Protein AF-M4VBE5-F1 (afdb_monomer)

Sequence (143 aa):
MENISPSLLLLWDVKRSLAKGHSVAQGVRQFLLRDDVGSKDSDFIVCVEQWWVSQNNPSFLFNKTSLSLHRQYLLELLEAGLRGQSISAALNNLESELILSCEGEMQERLMRLPLLSLLPLLFLIFPSLMIVLISPLLEAFTI

Solvent-accessible surface area (backbone atoms only — not comparable to full-atom values): 8314 Å² total; per-residue (Å²): 131,76,96,68,57,70,69,56,53,44,50,49,37,26,51,54,24,45,76,72,73,43,51,50,65,58,8,54,50,51,49,74,68,44,83,80,57,80,58,90,76,42,71,63,57,55,48,52,52,48,43,56,48,26,78,77,33,87,88,47,83,68,78,62,83,86,50,56,70,71,59,42,51,50,53,52,47,51,52,42,30,66,74,69,45,91,40,68,68,60,54,52,50,53,50,51,51,53,51,51,51,50,52,51,53,51,50,56,52,57,66,48,46,60,61,62,55,46,53,64,49,47,66,56,49,52,57,52,51,49,50,66,62,46,52,62,54,53,58,69,73,74,112

Foldseek 3Di:
DDPDPLLVQLLVLQLVCVVVVHASLVSLVVSLPDPPPPDPPDPLSVLSVLLNVCVVPVPRDRDLVVDDPLSSVSSVLSVCRNVVDDSNVVSVVSVVVVVVVVVVVVVVVVVCVVVVVVVVVCVVVVVVVVCVVVVVVVVVVVD

Organism: NCBI:txid1184267

pLDDT: mean 83.09, std 10.42, range [40.72, 92.56]

Mean predicted aligned error: 10.56 Å

Radius of gyration: 26.97 Å; Cα contacts (8 Å, |Δi|>4): 71; chains: 1; bounding box: 62×30×76 Å

Structure (mmCIF, N/CA/C/O backbone):
data_AF-M4VBE5-F1
#
_entry.id   AF-M4VBE5-F1
#
loop_
_atom_site.group_PDB
_atom_site.id
_atom_site.type_symbol
_atom_site.label_atom_id
_atom_site.label_alt_id
_atom_site.label_comp_id
_atom_site.label_asym_id
_atom_site.label_entity_id
_atom_site.label_seq_id
_atom_site.pdbx_PDB_ins_code
_atom_site.Cartn_x
_atom_site.Cartn_y
_atom_site.Cartn_z
_atom_site.occupancy
_atom_site.B_iso_or_equiv
_atom_site.auth_seq_id
_atom_site.auth_comp_id
_atom_site.auth_asym_id
_atom_site.auth_atom_id
_atom_site.pdbx_PDB_model_num
ATOM 1 N N . MET A 1 1 ? 16.707 -1.138 4.875 1.00 40.72 1 MET A N 1
ATOM 2 C CA . MET A 1 1 ? 15.776 -2.021 4.141 1.00 40.72 1 MET A CA 1
ATOM 3 C C . MET A 1 1 ? 15.128 -1.174 3.062 1.00 40.72 1 MET A C 1
ATOM 5 O O . MET A 1 1 ? 14.940 0.010 3.295 1.00 40.72 1 MET A O 1
ATOM 9 N N . GLU A 1 2 ? 14.964 -1.743 1.874 1.00 43.03 2 GLU A N 1
ATOM 10 C CA . GLU A 1 2 ? 14.710 -1.073 0.588 1.00 43.03 2 GLU A CA 1
ATOM 11 C C . GLU A 1 2 ? 13.483 -0.140 0.597 1.00 43.03 2 GLU A C 1
ATOM 13 O O . GLU A 1 2 ? 12.611 -0.290 1.448 1.00 43.03 2 GLU A O 1
ATOM 18 N N . ASN A 1 3 ? 13.440 0.821 -0.340 1.00 62.62 3 ASN A N 1
ATOM 19 C CA . ASN A 1 3 ? 12.400 1.848 -0.558 1.00 62.62 3 ASN A CA 1
ATOM 20 C C . ASN A 1 3 ? 10.985 1.261 -0.785 1.00 62.62 3 ASN A C 1
ATOM 22 O O . ASN A 1 3 ? 10.406 1.384 -1.864 1.00 62.62 3 ASN A O 1
ATOM 26 N N . ILE A 1 4 ? 10.412 0.595 0.212 1.00 69.69 4 ILE A N 1
ATOM 27 C CA . ILE A 1 4 ? 9.053 0.062 0.158 1.00 69.69 4 ILE A CA 1
ATOM 28 C C . ILE A 1 4 ? 8.082 1.231 0.313 1.00 69.69 4 ILE A C 1
ATOM 30 O O . ILE A 1 4 ? 8.225 2.067 1.205 1.00 69.69 4 ILE A O 1
ATOM 34 N N . SER A 1 5 ? 7.079 1.282 -0.564 1.00 79.69 5 SER A N 1
ATOM 35 C CA . SER A 1 5 ? 6.071 2.341 -0.555 1.00 79.69 5 SER A CA 1
ATOM 36 C C . SER A 1 5 ? 5.367 2.433 0.812 1.00 79.69 5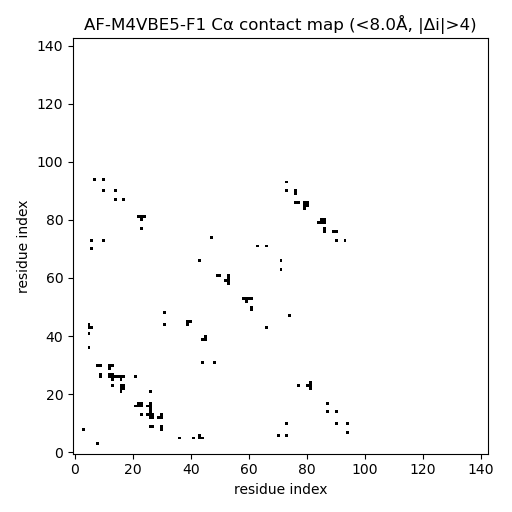 SER A C 1
ATOM 38 O O . SER A 1 5 ? 4.933 1.406 1.346 1.00 79.69 5 SER A O 1
ATOM 40 N N . PRO A 1 6 ? 5.177 3.639 1.379 1.00 84.19 6 PRO A N 1
ATOM 41 C CA . PRO A 1 6 ? 4.614 3.806 2.720 1.00 84.19 6 PRO A CA 1
ATOM 42 C C . PRO A 1 6 ? 3.168 3.291 2.837 1.00 84.19 6 PRO A C 1
ATOM 44 O O . PRO A 1 6 ? 2.751 2.861 3.910 1.00 84.19 6 PRO A O 1
ATOM 47 N N . SER A 1 7 ? 2.412 3.245 1.734 1.00 85.88 7 SER A N 1
ATOM 48 C CA . SER A 1 7 ? 1.083 2.614 1.697 1.00 85.88 7 SER A CA 1
ATOM 49 C C . SER A 1 7 ? 1.125 1.099 1.887 1.00 85.88 7 SER A C 1
ATOM 51 O O . SER A 1 7 ? 0.225 0.542 2.511 1.00 85.88 7 SER A O 1
ATOM 53 N N . LEU A 1 8 ? 2.166 0.430 1.381 1.00 84.31 8 LEU A N 1
ATOM 54 C CA . LEU A 1 8 ? 2.342 -1.011 1.573 1.00 84.31 8 LEU A CA 1
ATOM 55 C C . LEU A 1 8 ? 2.761 -1.319 3.009 1.00 84.31 8 LEU A C 1
ATOM 57 O O . LEU A 1 8 ? 2.252 -2.266 3.598 1.00 84.31 8 LEU A O 1
ATOM 61 N N . LEU A 1 9 ? 3.622 -0.482 3.596 1.00 87.88 9 LEU A N 1
ATOM 62 C CA . LEU A 1 9 ? 4.004 -0.607 5.003 1.00 87.88 9 LEU A CA 1
ATOM 63 C C . LEU A 1 9 ? 2.784 -0.511 5.927 1.00 87.88 9 LEU A C 1
ATOM 65 O O . LEU A 1 9 ? 2.592 -1.387 6.769 1.00 87.88 9 LEU A O 1
ATOM 69 N N . LEU A 1 10 ? 1.921 0.490 5.719 1.00 89.62 10 LEU A N 1
ATOM 70 C CA . LEU A 1 10 ? 0.672 0.623 6.472 1.00 89.62 10 LEU A CA 1
ATOM 71 C C . LEU A 1 10 ? -0.227 -0.610 6.305 1.00 89.62 10 LEU A C 1
ATOM 73 O O . LEU A 1 10 ? -0.744 -1.141 7.289 1.00 89.62 10 LEU A O 1
ATOM 77 N N . LEU A 1 11 ? -0.404 -1.079 5.066 1.00 90.38 11 LEU A N 1
ATOM 78 C CA . LEU A 1 11 ? -1.211 -2.262 4.777 1.00 90.38 11 LEU A CA 1
ATOM 79 C C . LEU A 1 11 ? -0.662 -3.504 5.499 1.00 90.38 11 LEU A C 1
ATOM 81 O O . LEU A 1 11 ? -1.431 -4.237 6.123 1.00 90.38 11 LEU A O 1
ATOM 85 N N . TRP A 1 12 ? 0.653 -3.718 5.487 1.00 89.44 12 TRP A N 1
ATOM 86 C CA . TRP A 1 12 ? 1.290 -4.834 6.185 1.00 89.44 12 TRP A CA 1
ATOM 87 C C . TRP A 1 12 ? 1.158 -4.753 7.700 1.00 89.44 12 TRP A C 1
ATOM 89 O O . TRP A 1 12 ? 0.825 -5.763 8.325 1.00 89.44 12 TRP A O 1
ATOM 99 N N . ASP A 1 13 ? 1.372 -3.583 8.299 1.00 91.00 13 ASP A N 1
ATOM 100 C CA . ASP A 1 13 ? 1.269 -3.416 9.751 1.00 91.00 13 ASP A CA 1
ATOM 101 C C . ASP A 1 13 ? -0.172 -3.659 10.230 1.00 91.00 13 ASP A C 1
ATOM 103 O O . ASP A 1 13 ? -0.400 -4.375 11.212 1.00 91.00 13 ASP A O 1
ATOM 107 N N . VAL A 1 14 ? -1.167 -3.181 9.477 1.00 92.31 14 VAL A N 1
ATOM 108 C CA . VAL A 1 14 ? -2.581 -3.457 9.764 1.00 92.31 14 VAL A CA 1
ATOM 109 C C . VAL A 1 14 ? -2.914 -4.936 9.584 1.00 92.31 14 VAL A C 1
ATOM 111 O O . VAL A 1 14 ? -3.515 -5.533 10.480 1.00 92.31 14 VAL A O 1
ATOM 114 N N . LYS A 1 15 ? -2.497 -5.567 8.481 1.00 92.44 15 LYS A N 1
ATOM 115 C CA . LYS A 1 15 ? -2.714 -7.009 8.270 1.00 92.44 15 LYS A CA 1
ATOM 116 C C . LYS A 1 15 ? -2.078 -7.844 9.375 1.00 92.44 15 LYS A C 1
ATOM 118 O O . LYS A 1 15 ? -2.700 -8.778 9.876 1.00 92.44 15 LYS A O 1
ATOM 123 N N . ARG A 1 16 ? -0.859 -7.497 9.788 1.00 91.38 16 ARG A N 1
ATOM 124 C CA . ARG A 1 16 ? -0.144 -8.176 10.870 1.00 91.38 16 ARG A CA 1
ATOM 125 C C . ARG A 1 16 ? -0.851 -8.004 12.211 1.00 91.38 16 ARG A C 1
ATOM 127 O O . ARG A 1 16 ? -0.888 -8.954 12.990 1.00 91.38 16 ARG A O 1
ATOM 134 N N . SER A 1 17 ? -1.408 -6.824 12.476 1.00 92.00 17 SER A N 1
ATOM 135 C CA . SER A 1 17 ? -2.246 -6.564 13.652 1.00 92.00 17 SER A CA 1
ATOM 136 C C . SER A 1 17 ? -3.487 -7.464 13.640 1.00 92.00 17 SER A C 1
ATOM 138 O O . SER A 1 17 ? -3.714 -8.219 14.586 1.00 92.00 17 SER A O 1
ATOM 140 N N . LEU A 1 18 ? -4.221 -7.485 12.524 1.00 90.69 18 LEU A N 1
ATOM 141 C CA . LEU A 1 18 ? -5.419 -8.312 12.356 1.00 90.69 18 LEU A CA 1
ATOM 142 C C . LEU A 1 18 ? -5.125 -9.813 12.488 1.00 90.69 18 LEU A C 1
ATOM 144 O O . LEU A 1 18 ? -5.867 -10.525 13.159 1.00 90.69 18 LEU A O 1
ATOM 148 N N . ALA A 1 19 ? -4.016 -10.295 11.921 1.00 89.62 19 ALA A N 1
ATOM 149 C CA . ALA A 1 19 ? -3.602 -11.696 12.023 1.00 89.62 19 ALA A CA 1
ATOM 150 C C . ALA A 1 19 ? -3.306 -12.134 13.469 1.00 89.62 19 ALA A C 1
ATOM 152 O O . ALA A 1 19 ? -3.444 -13.307 13.803 1.00 89.62 19 ALA A O 1
ATOM 153 N N . LYS A 1 20 ? -2.919 -11.192 14.337 1.00 92.31 20 LYS A N 1
ATOM 154 C CA . LYS A 1 20 ? -2.715 -11.422 15.775 1.00 92.31 20 LYS A CA 1
ATOM 155 C C . LYS A 1 20 ? -4.004 -11.288 16.599 1.00 92.31 20 LYS A C 1
ATOM 157 O O . LYS A 1 20 ? -3.949 -11.409 17.819 1.00 92.31 20 LYS A O 1
ATOM 162 N N . GLY A 1 21 ? -5.144 -11.013 15.963 1.00 89.44 21 GLY A N 1
ATOM 163 C CA . GLY A 1 21 ? -6.416 -10.745 16.640 1.00 89.44 21 GLY A CA 1
ATOM 164 C C . GLY A 1 21 ? -6.516 -9.340 17.244 1.00 89.44 21 GLY A C 1
ATOM 165 O O . GLY A 1 21 ? -7.404 -9.080 18.052 1.00 89.44 21 GLY A O 1
ATOM 166 N N . HIS A 1 22 ? -5.613 -8.428 16.881 1.00 92.00 22 HIS A N 1
ATOM 167 C CA . HIS A 1 22 ? -5.668 -7.034 17.309 1.00 92.00 22 HIS A CA 1
ATOM 168 C C . HIS A 1 22 ? -6.557 -6.194 16.385 1.00 92.00 22 HIS A C 1
ATOM 170 O O . HIS A 1 22 ? -6.875 -6.582 15.261 1.00 92.00 22 HIS A O 1
ATOM 176 N N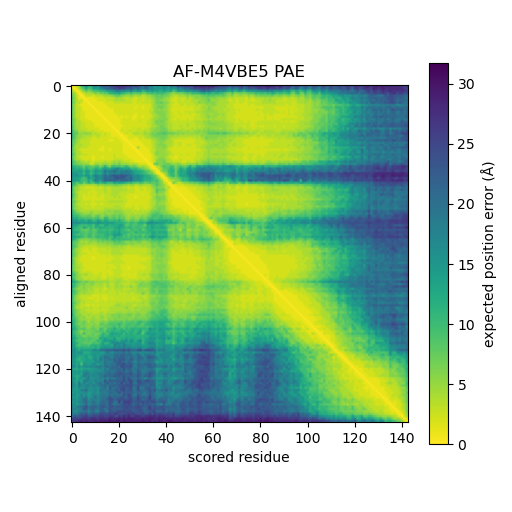 . SER A 1 23 ? -6.946 -5.005 16.850 1.00 92.12 23 SER A N 1
ATOM 177 C CA . SER A 1 23 ? -7.776 -4.086 16.070 1.00 92.12 23 SER A CA 1
ATOM 178 C C . SER A 1 23 ? -6.989 -3.383 14.957 1.00 92.12 23 SER A C 1
ATOM 180 O O . SER A 1 23 ? -5.757 -3.269 14.991 1.00 92.12 23 SER A O 1
ATOM 182 N N . VAL A 1 24 ? -7.723 -2.846 13.979 1.00 91.88 24 VAL A N 1
ATOM 183 C CA . VAL A 1 24 ? -7.170 -1.986 12.918 1.00 91.88 24 VAL A CA 1
ATOM 184 C C . VAL A 1 24 ? -6.487 -0.755 13.518 1.00 91.88 24 VAL A C 1
ATOM 186 O O . VAL A 1 24 ? -5.377 -0.412 13.121 1.00 91.88 24 VAL A O 1
ATOM 189 N N . ALA A 1 25 ? -7.103 -0.156 14.541 1.00 92.00 25 ALA A N 1
ATOM 190 C CA . ALA A 1 25 ? -6.560 0.974 15.292 1.00 92.00 25 ALA A CA 1
ATOM 191 C C . ALA A 1 25 ? -5.148 0.703 15.830 1.00 92.00 25 ALA A C 1
ATOM 193 O O . ALA A 1 25 ? -4.265 1.554 15.734 1.00 92.00 25 ALA A O 1
ATOM 194 N N . GLN A 1 26 ? -4.918 -0.497 16.370 1.00 92.56 26 GLN A N 1
ATOM 195 C CA . GLN A 1 26 ? -3.603 -0.884 16.872 1.00 92.56 26 GLN A CA 1
ATOM 196 C C . GLN A 1 26 ? -2.570 -0.995 15.743 1.00 92.56 26 GLN A C 1
ATOM 198 O O . GLN A 1 26 ? -1.432 -0.572 15.933 1.00 92.56 26 GLN A O 1
ATOM 203 N N . GLY A 1 27 ? -2.966 -1.500 14.572 1.00 91.31 27 GLY A N 1
ATOM 204 C CA . GLY A 1 27 ? -2.096 -1.582 13.397 1.00 91.31 27 GLY A CA 1
ATOM 205 C C . GLY A 1 27 ? -1.698 -0.205 12.863 1.00 91.31 27 GLY A C 1
ATOM 206 O O . GLY A 1 27 ? -0.516 0.056 12.662 1.00 91.31 27 GLY A O 1
ATOM 207 N N . VAL A 1 28 ? -2.663 0.711 12.731 1.00 91.75 28 VAL A N 1
ATOM 208 C CA . VAL A 1 28 ? -2.396 2.103 12.321 1.00 91.75 28 VAL A CA 1
ATOM 209 C C . VAL A 1 28 ? -1.479 2.799 13.328 1.00 91.75 28 VAL A C 1
ATOM 211 O O . VAL A 1 28 ? -0.526 3.473 12.945 1.00 91.75 28 VAL A O 1
ATOM 214 N N . ARG A 1 29 ? -1.712 2.604 14.630 1.00 91.31 29 ARG A N 1
ATOM 215 C CA . ARG A 1 29 ? -0.858 3.187 15.670 1.00 91.31 29 ARG A CA 1
ATOM 216 C C . ARG A 1 29 ? 0.568 2.637 15.622 1.00 91.31 29 ARG A C 1
ATOM 218 O O . ARG A 1 29 ? 1.503 3.401 15.822 1.00 91.31 29 ARG A O 1
ATOM 225 N N . GLN A 1 30 ? 0.742 1.341 15.359 1.00 91.12 30 GLN A N 1
ATOM 226 C CA . GLN A 1 30 ? 2.071 0.743 15.181 1.00 91.12 30 GLN A CA 1
ATOM 227 C C . GLN A 1 30 ? 2.804 1.341 13.982 1.00 91.12 30 GLN A C 1
ATOM 229 O O . GLN A 1 30 ? 3.988 1.640 14.103 1.00 91.12 30 GLN A O 1
ATOM 234 N N . PHE A 1 31 ? 2.097 1.573 12.875 1.00 90.12 31 PHE A N 1
ATOM 235 C CA . PHE A 1 31 ? 2.655 2.241 11.703 1.00 90.12 31 PHE A CA 1
ATOM 236 C C . PHE A 1 31 ? 3.123 3.672 12.023 1.00 90.12 31 PHE A C 1
ATOM 238 O O . PHE A 1 31 ? 4.249 4.032 11.698 1.00 90.12 31 PHE A O 1
ATOM 245 N N . LEU A 1 32 ? 2.300 4.467 12.718 1.00 88.38 32 LEU A N 1
ATOM 246 C CA . LEU A 1 32 ? 2.631 5.857 13.074 1.00 88.38 32 LEU A CA 1
ATOM 247 C C . LEU A 1 32 ? 3.759 5.984 14.114 1.00 88.38 32 LEU A C 1
ATOM 249 O O . LEU A 1 32 ? 4.466 6.984 14.134 1.00 88.38 32 LEU A O 1
ATOM 253 N N . LEU A 1 33 ? 3.928 4.990 14.991 1.00 87.19 33 LEU A N 1
ATOM 254 C CA . LEU A 1 33 ? 4.984 4.969 16.015 1.00 87.19 33 LEU A CA 1
ATOM 255 C C . LEU A 1 33 ? 6.330 4.449 15.496 1.00 87.19 33 LEU A C 1
ATOM 257 O O . LEU A 1 33 ? 7.288 4.355 16.261 1.00 87.19 33 LEU A O 1
ATOM 261 N N . ARG A 1 34 ? 6.403 4.034 14.233 1.00 83.44 34 ARG A N 1
ATOM 262 C CA . ARG A 1 34 ? 7.595 3.407 13.679 1.00 83.44 34 ARG A CA 1
ATOM 263 C C . ARG A 1 34 ? 8.624 4.470 13.288 1.00 83.44 34 ARG A C 1
ATOM 265 O O . ARG A 1 34 ? 8.477 5.133 12.268 1.00 83.44 34 ARG A O 1
ATOM 272 N N . ASP A 1 35 ? 9.702 4.560 14.063 1.00 64.88 35 ASP A N 1
ATOM 273 C CA . ASP A 1 35 ? 10.808 5.504 13.826 1.00 64.88 35 ASP A CA 1
ATOM 274 C C . ASP A 1 35 ? 11.584 5.229 12.518 1.00 64.88 35 ASP A C 1
ATOM 276 O O . ASP A 1 35 ? 12.185 6.132 11.943 1.00 64.88 35 ASP A O 1
ATOM 280 N N . ASP A 1 36 ? 11.528 3.987 12.022 1.00 64.75 36 ASP A N 1
ATOM 281 C CA . ASP A 1 36 ? 12.213 3.508 10.809 1.00 64.75 36 ASP A CA 1
ATOM 282 C C . ASP A 1 36 ? 11.521 3.887 9.490 1.00 64.75 36 ASP A C 1
ATOM 284 O O . ASP A 1 36 ? 12.010 3.524 8.415 1.00 64.75 36 ASP A O 1
ATOM 288 N N . VAL A 1 37 ? 10.378 4.583 9.527 1.00 60.91 37 VAL A N 1
ATOM 289 C CA . VAL A 1 37 ? 9.772 5.114 8.299 1.00 60.91 37 VAL A CA 1
ATOM 290 C C . VAL A 1 37 ? 10.601 6.321 7.864 1.00 60.91 37 VAL A C 1
ATOM 292 O O . VAL A 1 37 ? 10.303 7.472 8.180 1.00 60.91 37 VAL A O 1
ATOM 295 N N . GLY A 1 38 ? 11.716 6.007 7.198 1.00 51.69 38 GLY A N 1
ATOM 296 C CA . GLY A 1 38 ? 12.667 6.950 6.636 1.00 51.69 38 GLY A CA 1
ATOM 297 C C . GLY A 1 38 ? 11.918 8.034 5.879 1.00 51.69 38 GLY A C 1
ATOM 298 O O . GLY A 1 38 ? 11.226 7.751 4.903 1.00 51.69 38 GLY A O 1
ATOM 299 N N . SER A 1 39 ? 12.060 9.254 6.389 1.00 51.56 39 SER A N 1
ATOM 300 C CA . SER A 1 39 ? 11.335 10.462 6.008 1.00 51.56 39 SER A CA 1
ATOM 301 C C . SER A 1 39 ? 9.910 10.563 6.570 1.00 51.56 39 SER A C 1
ATOM 303 O O . SER A 1 39 ? 8.921 10.252 5.907 1.00 51.56 39 SER A O 1
ATOM 305 N N . LYS A 1 40 ? 9.810 11.242 7.725 1.00 53.44 40 LYS A N 1
ATOM 306 C CA . LYS A 1 40 ? 8.643 12.063 8.125 1.00 53.44 40 LYS A CA 1
ATOM 307 C C . LYS A 1 40 ? 8.136 13.017 7.015 1.00 53.44 40 LYS A C 1
ATOM 309 O O . LYS A 1 40 ? 7.075 13.600 7.172 1.00 53.44 40 LYS A O 1
ATOM 314 N N . ASP A 1 41 ? 8.868 13.136 5.905 1.00 54.88 41 ASP A N 1
ATOM 315 C CA . ASP A 1 41 ? 8.557 13.917 4.704 1.00 54.88 41 ASP A CA 1
ATOM 316 C C . ASP A 1 41 ? 7.708 13.192 3.646 1.00 54.88 41 ASP A C 1
ATOM 318 O O . ASP A 1 41 ? 7.430 13.772 2.599 1.00 54.88 41 ASP A O 1
ATOM 322 N N . SER A 1 42 ? 7.282 11.936 3.841 1.00 73.44 42 SER A N 1
ATOM 323 C CA . SER A 1 42 ? 6.352 11.360 2.862 1.00 73.44 42 SER A CA 1
ATOM 324 C C . SER A 1 42 ? 4.955 11.970 3.051 1.00 73.44 42 SER A C 1
ATOM 326 O O . SER A 1 42 ? 4.318 11.761 4.087 1.00 73.44 42 SER A O 1
ATOM 328 N N . ASP A 1 43 ? 4.458 12.682 2.031 1.00 81.19 43 ASP A N 1
ATOM 329 C CA . ASP A 1 43 ? 3.125 13.317 2.006 1.00 81.19 43 ASP A CA 1
ATOM 330 C C . ASP A 1 43 ? 2.012 12.380 2.499 1.00 81.19 43 ASP A C 1
ATOM 332 O O . ASP A 1 43 ? 1.026 12.796 3.108 1.00 81.19 43 ASP A O 1
ATOM 336 N N . PHE A 1 44 ? 2.177 11.078 2.254 1.00 85.06 44 PHE A N 1
ATOM 337 C CA . PHE A 1 44 ? 1.226 10.062 2.668 1.00 85.06 44 PHE A CA 1
ATOM 338 C C . PHE A 1 44 ? 1.168 9.855 4.187 1.00 85.06 44 PHE A C 1
ATOM 340 O O . PHE A 1 44 ? 0.070 9.695 4.707 1.00 85.06 44 PHE A O 1
ATOM 347 N N . ILE A 1 45 ? 2.293 9.876 4.909 1.00 86.38 45 ILE A N 1
ATOM 348 C CA . ILE A 1 45 ? 2.291 9.705 6.376 1.00 86.38 45 ILE A CA 1
ATOM 349 C C . ILE A 1 45 ? 1.548 10.864 7.030 1.00 86.38 45 ILE A C 1
ATOM 351 O O . ILE A 1 45 ? 0.665 10.629 7.850 1.00 86.38 45 ILE A O 1
ATOM 355 N N . VAL A 1 46 ? 1.829 12.096 6.594 1.00 85.81 46 VAL A N 1
ATOM 356 C CA . VAL A 1 46 ? 1.121 13.296 7.063 1.00 85.81 46 VAL A CA 1
ATOM 357 C C . VAL A 1 46 ? -0.380 13.169 6.797 1.00 85.81 46 VAL A C 1
ATOM 359 O O . VAL A 1 46 ? -1.198 13.466 7.667 1.00 85.81 46 VAL A O 1
ATOM 362 N N . CYS A 1 47 ? -0.765 12.655 5.625 1.00 88.06 47 CYS A N 1
ATOM 363 C CA . CYS A 1 47 ? -2.169 12.382 5.319 1.00 88.06 47 CYS A CA 1
ATOM 364 C C . CYS A 1 47 ? -2.778 11.318 6.247 1.00 88.06 47 CYS A C 1
ATOM 366 O O . CYS A 1 47 ? -3.910 11.486 6.693 1.00 88.06 47 CYS A O 1
ATOM 368 N N . VAL A 1 48 ? -2.056 10.236 6.557 1.00 89.19 48 VAL A N 1
ATOM 369 C CA . VAL A 1 48 ? -2.525 9.185 7.478 1.00 89.19 48 VAL A CA 1
ATOM 370 C C . VAL A 1 48 ? -2.664 9.731 8.901 1.00 89.19 48 VAL A C 1
ATOM 372 O O . VAL A 1 48 ? -3.643 9.408 9.568 1.00 89.19 48 VAL A O 1
ATOM 375 N N . GLU A 1 49 ? -1.750 10.588 9.359 1.00 88.88 49 GLU A N 1
ATOM 376 C CA . GLU A 1 49 ? -1.853 11.269 10.656 1.00 88.88 49 GLU A CA 1
ATOM 377 C C . GLU A 1 49 ? -3.084 12.179 10.718 1.00 88.88 49 GLU A C 1
ATOM 379 O O . GLU A 1 49 ? -3.888 12.078 11.646 1.00 88.88 49 GLU A O 1
ATOM 384 N N . GLN A 1 50 ? -3.280 13.028 9.707 1.00 88.44 50 GLN A N 1
ATOM 385 C CA . GLN A 1 50 ? -4.449 13.907 9.608 1.00 88.44 50 GLN A CA 1
ATOM 386 C C . GLN A 1 50 ? -5.757 13.111 9.549 1.00 88.44 50 GLN A C 1
ATOM 388 O O . GLN A 1 50 ? -6.726 13.439 10.239 1.00 88.44 50 GLN A O 1
ATOM 393 N N . TRP A 1 51 ? -5.780 12.032 8.767 1.00 90.75 51 TRP A N 1
ATOM 394 C CA . TRP A 1 51 ? -6.906 11.108 8.715 1.00 90.75 51 TRP A CA 1
ATOM 395 C C . TRP A 1 51 ? -7.154 10.460 10.082 1.00 90.75 51 TRP A C 1
ATOM 397 O O . TRP A 1 51 ? -8.291 10.446 10.549 1.00 90.75 51 TRP A O 1
ATOM 407 N N . TRP A 1 52 ? -6.116 9.993 10.776 1.00 90.31 52 TRP A N 1
ATOM 408 C CA . TRP A 1 52 ? -6.243 9.384 12.100 1.00 90.31 52 TRP A CA 1
ATOM 409 C C . TRP A 1 52 ? -6.814 10.358 13.140 1.00 90.31 52 TRP A C 1
ATOM 411 O O . TRP A 1 52 ? -7.668 9.988 13.951 1.00 90.31 52 TRP A O 1
ATOM 421 N N . VAL A 1 53 ? -6.403 11.627 13.089 1.00 88.94 53 VAL A N 1
ATOM 422 C CA . VAL A 1 53 ? -6.982 12.687 13.927 1.00 88.94 53 VAL A CA 1
ATOM 423 C C . VAL A 1 53 ? -8.454 12.922 13.577 1.00 88.94 53 VAL A C 1
ATOM 425 O O . VAL A 1 53 ? -9.263 13.052 14.495 1.00 88.94 53 VAL A O 1
ATOM 428 N N . SER A 1 54 ? -8.827 12.904 12.291 1.00 88.56 54 SER A N 1
ATOM 429 C CA . SER A 1 54 ? -10.228 13.063 11.856 1.00 88.56 54 SER A CA 1
ATOM 430 C C . SER A 1 54 ? -11.159 11.972 12.392 1.00 88.56 54 SER A C 1
ATOM 432 O O . SER A 1 54 ? -12.310 12.249 12.714 1.00 88.56 54 SER A O 1
ATOM 434 N N . GLN A 1 55 ? -10.653 10.746 12.575 1.00 86.00 55 GLN A N 1
ATOM 435 C CA . GLN A 1 55 ? -11.443 9.653 13.156 1.00 86.00 55 GLN A CA 1
ATOM 436 C C . GLN A 1 55 ? -11.766 9.891 14.638 1.00 86.00 55 GLN A C 1
ATOM 438 O O . GLN A 1 55 ? -12.780 9.409 15.135 1.00 86.00 55 GLN A O 1
ATOM 443 N N . ASN A 1 56 ? -10.917 10.644 15.343 1.00 82.00 56 ASN A N 1
ATOM 444 C CA . ASN A 1 56 ? -11.098 10.963 16.759 1.00 82.00 56 ASN A CA 1
ATOM 445 C C . ASN A 1 56 ? -11.787 12.321 16.985 1.00 82.00 56 ASN A C 1
ATOM 447 O O . ASN A 1 56 ? -12.363 12.537 18.048 1.00 82.00 56 ASN A O 1
ATOM 451 N N . ASN A 1 57 ? -11.741 13.227 16.002 1.00 84.25 57 ASN A N 1
ATOM 452 C CA . ASN A 1 57 ? -12.303 14.574 16.077 1.00 84.25 57 ASN A CA 1
ATOM 453 C C . ASN A 1 57 ? -13.218 14.856 14.870 1.00 84.25 57 ASN A C 1
ATOM 455 O O . ASN A 1 57 ? -12.712 15.213 13.803 1.00 84.25 57 ASN A O 1
ATOM 459 N N . PRO A 1 58 ? -14.555 14.803 15.030 1.00 73.69 58 PRO A N 1
ATOM 460 C CA . PRO A 1 58 ? -15.500 14.978 13.921 1.00 73.69 58 PRO A CA 1
ATOM 461 C C . PRO A 1 58 ? -15.475 16.384 13.297 1.00 73.69 58 PRO A C 1
ATOM 463 O O . PRO A 1 58 ? -15.958 16.575 12.186 1.00 73.69 58 PRO A O 1
ATOM 466 N N . SER A 1 59 ? -14.900 17.371 13.990 1.00 73.12 59 SER A N 1
ATOM 467 C CA . SER A 1 59 ? -14.742 18.742 13.491 1.00 73.12 59 SER A CA 1
ATOM 468 C C . SER A 1 59 ? -13.614 18.895 12.464 1.00 73.12 59 SER A C 1
ATOM 470 O O . SER A 1 59 ? -13.516 19.941 11.824 1.00 73.12 59 SER A O 1
ATOM 472 N N . PHE A 1 60 ? -12.736 17.896 12.321 1.00 77.31 60 PHE A N 1
ATOM 473 C CA . PHE A 1 60 ? -11.606 17.952 11.401 1.00 77.31 60 PHE A CA 1
ATOM 474 C C . PHE A 1 60 ? -11.964 17.264 10.079 1.00 77.31 60 PHE A C 1
ATOM 476 O O . PHE A 1 60 ? -12.104 16.044 10.014 1.00 77.31 60 PHE A O 1
ATOM 483 N N . LEU A 1 61 ? -12.106 18.050 9.009 1.00 70.88 61 LEU A N 1
ATOM 484 C CA . LEU A 1 61 ? -12.394 17.530 7.674 1.00 70.88 61 LEU A CA 1
ATOM 485 C C . LEU A 1 61 ? -11.097 17.113 6.980 1.00 70.88 61 LEU A C 1
ATOM 487 O O . LEU A 1 61 ? -10.273 17.950 6.614 1.00 70.88 61 LEU A O 1
ATOM 491 N N . PHE A 1 62 ? -10.932 15.810 6.773 1.00 79.69 62 PHE A N 1
ATOM 492 C CA . PHE A 1 62 ? -9.832 15.267 5.985 1.00 79.69 62 PHE A CA 1
ATOM 493 C C . PHE A 1 62 ? -10.164 15.324 4.488 1.00 79.69 62 PHE A C 1
ATOM 495 O O . PHE A 1 62 ? -11.140 14.721 4.037 1.00 79.69 62 PHE A O 1
ATOM 502 N N . ASN A 1 63 ? -9.346 16.028 3.701 1.00 75.88 63 ASN A N 1
ATOM 503 C CA . ASN A 1 63 ? -9.526 16.093 2.254 1.00 75.88 63 ASN A CA 1
ATOM 504 C C . ASN A 1 63 ? -8.793 14.933 1.556 1.00 75.88 63 ASN A C 1
ATOM 506 O O . ASN A 1 63 ? -7.573 14.951 1.419 1.00 75.88 63 ASN A O 1
ATOM 510 N N . LYS A 1 64 ? -9.554 13.945 1.069 1.00 75.81 64 LYS A N 1
ATOM 511 C CA . LYS A 1 64 ? -9.036 12.758 0.362 1.00 75.81 64 LYS A CA 1
ATOM 512 C C . LYS A 1 64 ? -8.508 13.056 -1.055 1.00 75.81 64 LYS A C 1
ATOM 514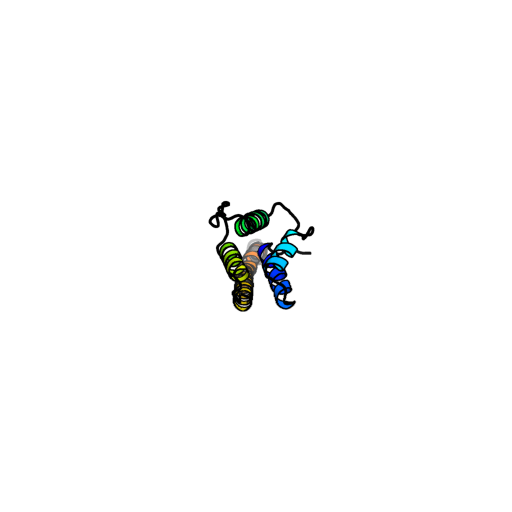 O O . LYS A 1 64 ? -7.771 12.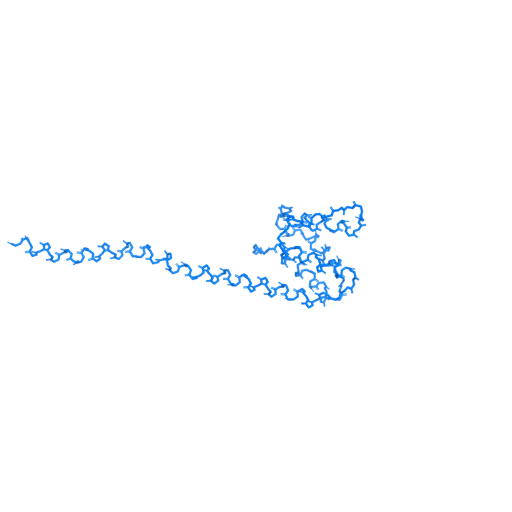239 -1.599 1.00 75.81 64 LYS A O 1
ATOM 519 N N . THR A 1 65 ? -8.854 14.198 -1.658 1.00 74.31 65 THR A N 1
ATOM 520 C CA . THR A 1 65 ? -8.655 14.450 -3.105 1.00 74.31 65 THR A CA 1
ATOM 521 C C . THR A 1 65 ? -7.201 14.570 -3.566 1.00 74.31 65 THR A C 1
ATOM 523 O O . THR A 1 65 ? -6.934 14.368 -4.747 1.00 74.31 65 THR A O 1
ATOM 526 N N . SER A 1 66 ? -6.249 14.848 -2.673 1.00 76.94 66 SER A N 1
ATOM 527 C CA . SER A 1 66 ? -4.820 14.933 -3.017 1.00 76.94 66 SER A CA 1
ATOM 528 C C . SER A 1 66 ? -4.133 13.566 -3.141 1.00 76.94 66 SER A C 1
ATOM 530 O O . SER A 1 66 ? -2.995 13.482 -3.601 1.00 76.94 66 SER A O 1
ATOM 532 N N . LEU A 1 67 ? -4.799 12.486 -2.725 1.00 81.88 67 LEU A N 1
ATOM 533 C CA . LEU A 1 67 ? -4.232 11.141 -2.705 1.00 81.88 67 LEU A CA 1
ATOM 534 C C . LEU A 1 67 ? -4.487 10.387 -4.012 1.00 81.88 67 LEU A C 1
ATOM 536 O O . LEU A 1 67 ? -5.515 10.569 -4.657 1.00 81.88 67 LEU A O 1
ATOM 540 N N . SER A 1 68 ? -3.585 9.466 -4.362 1.00 83.94 68 SER A N 1
ATOM 541 C CA . SER A 1 68 ? -3.843 8.506 -5.440 1.00 83.94 68 SER A CA 1
ATOM 542 C C . SER A 1 68 ? -5.021 7.588 -5.095 1.00 83.94 68 SER A C 1
ATOM 544 O O . SER A 1 68 ? -5.281 7.316 -3.921 1.00 83.94 68 SER A O 1
ATOM 546 N N . LEU A 1 69 ? -5.705 7.062 -6.115 1.00 84.56 69 LEU A N 1
ATOM 547 C CA . LEU A 1 69 ? -6.898 6.221 -5.944 1.00 84.56 69 LEU A CA 1
ATOM 548 C C . LEU A 1 69 ? -6.663 5.037 -4.990 1.00 84.56 69 LEU A C 1
ATOM 550 O O . LEU A 1 69 ? -7.446 4.824 -4.071 1.00 84.56 69 LEU A O 1
ATOM 554 N N . HIS A 1 70 ? -5.538 4.325 -5.124 1.00 83.75 70 HIS A N 1
ATOM 555 C CA . HIS A 1 70 ? -5.202 3.211 -4.227 1.00 83.75 70 HIS A CA 1
ATOM 556 C C . HIS A 1 70 ? -5.023 3.646 -2.766 1.00 83.75 70 HIS A C 1
ATOM 558 O O . HIS A 1 70 ? -5.404 2.920 -1.850 1.00 83.75 70 HIS A O 1
ATOM 564 N N . ARG A 1 71 ? -4.459 4.838 -2.528 1.00 87.25 71 ARG A N 1
ATOM 565 C CA . ARG A 1 71 ? -4.284 5.391 -1.176 1.00 87.25 71 ARG A CA 1
ATOM 566 C C . ARG A 1 71 ? -5.622 5.811 -0.572 1.00 87.25 71 ARG A C 1
ATOM 568 O O . ARG A 1 71 ? -5.840 5.572 0.611 1.00 87.25 71 ARG A O 1
ATOM 575 N N . GLN A 1 72 ? -6.516 6.395 -1.371 1.00 88.88 72 GLN A N 1
ATOM 576 C CA . GLN A 1 72 ? -7.875 6.732 -0.935 1.00 88.88 72 GLN A CA 1
ATOM 577 C C . GLN A 1 72 ? -8.649 5.471 -0.540 1.00 88.88 72 GLN A C 1
ATOM 579 O O . GLN A 1 72 ? -9.177 5.399 0.569 1.00 88.88 72 GLN A O 1
ATOM 584 N N . TYR A 1 73 ? -8.627 4.455 -1.404 1.00 89.44 73 TYR A N 1
ATOM 585 C CA . TYR A 1 73 ? -9.300 3.184 -1.157 1.00 89.44 73 TYR A CA 1
ATOM 586 C C . TYR A 1 73 ? -8.745 2.458 0.077 1.00 89.44 73 TYR A C 1
ATOM 588 O O . TYR A 1 73 ? -9.512 1.941 0.887 1.00 89.44 73 TYR A O 1
ATOM 596 N N . LEU A 1 74 ? -7.423 2.489 0.293 1.00 90.69 74 LEU A N 1
ATOM 597 C CA . LEU A 1 74 ? -6.819 1.962 1.519 1.00 90.69 74 LEU A CA 1
ATOM 598 C C . LEU A 1 74 ? -7.395 2.644 2.768 1.00 90.69 74 LEU A C 1
ATOM 600 O O . LEU A 1 74 ? -7.808 1.955 3.696 1.00 90.69 74 LEU A O 1
ATOM 604 N N . LEU A 1 75 ? -7.455 3.979 2.800 1.00 91.06 75 LEU A N 1
ATOM 605 C CA . LEU A 1 75 ? -8.006 4.707 3.949 1.00 91.06 75 LEU A CA 1
ATOM 606 C C . LEU A 1 75 ? -9.495 4.409 4.172 1.00 91.06 75 LEU A C 1
ATOM 608 O O . LEU A 1 75 ? -9.927 4.308 5.317 1.00 91.06 75 LEU A O 1
ATOM 612 N N . GLU A 1 76 ? -10.273 4.229 3.105 1.00 90.69 76 GLU A N 1
ATOM 613 C CA . GLU A 1 76 ? -11.686 3.833 3.191 1.00 90.69 76 GLU A CA 1
ATOM 614 C C . GLU A 1 76 ? -11.868 2.426 3.758 1.00 90.69 76 GLU A C 1
ATOM 616 O O . GLU A 1 76 ? -12.720 2.216 4.624 1.00 90.69 76 GLU A O 1
ATOM 621 N N . LEU A 1 77 ? -11.032 1.471 3.342 1.00 92.12 77 LEU A N 1
ATOM 622 C CA . LEU A 1 77 ? -11.019 0.137 3.936 1.00 92.12 77 LEU A CA 1
ATOM 623 C C . LEU A 1 77 ? -10.655 0.196 5.418 1.00 92.12 77 LEU A C 1
ATOM 625 O O . LEU A 1 77 ? -11.306 -0.445 6.240 1.00 92.12 77 LEU A O 1
ATOM 629 N N . LEU A 1 78 ? -9.645 0.980 5.790 1.00 92.31 78 LEU A N 1
ATOM 630 C CA . LEU A 1 78 ? -9.275 1.132 7.196 1.00 92.31 78 LEU A CA 1
ATOM 631 C C . LEU A 1 78 ? -10.406 1.771 8.009 1.00 92.31 78 LEU A C 1
ATOM 633 O O . LEU A 1 78 ? -10.690 1.311 9.112 1.00 92.31 78 LEU A O 1
ATOM 637 N N . GLU A 1 79 ? -11.095 2.765 7.454 1.00 91.56 79 GLU A N 1
ATOM 638 C CA . GLU A 1 79 ? -12.266 3.397 8.067 1.00 91.56 79 GLU A CA 1
ATOM 639 C C . GLU A 1 79 ? -13.410 2.391 8.285 1.00 91.56 79 GLU A C 1
ATOM 641 O O . GLU A 1 79 ? -13.973 2.314 9.380 1.00 91.56 79 GLU A O 1
ATOM 646 N N . ALA A 1 80 ? -13.707 1.551 7.291 1.00 90.12 80 ALA A N 1
ATOM 647 C CA . ALA A 1 80 ? -14.665 0.454 7.425 1.00 90.12 80 ALA A CA 1
ATOM 648 C C . ALA A 1 80 ? -14.254 -0.541 8.529 1.00 90.12 80 ALA A C 1
ATOM 650 O O . ALA A 1 80 ? -15.085 -0.957 9.344 1.00 90.12 80 ALA A O 1
ATOM 651 N N . GLY A 1 81 ? -12.964 -0.873 8.608 1.00 90.44 81 GLY A N 1
ATOM 652 C CA . GLY A 1 81 ? -12.422 -1.756 9.639 1.00 90.44 81 GLY A CA 1
ATOM 653 C C . GLY A 1 81 ? -12.478 -1.165 11.048 1.00 90.44 81 GLY A C 1
ATOM 654 O O . GLY A 1 81 ? -12.762 -1.885 12.005 1.00 90.44 81 GLY A O 1
ATOM 655 N N . LEU A 1 82 ? -12.278 0.148 11.193 1.00 90.44 82 LEU A N 1
ATOM 656 C CA . LEU A 1 82 ? -12.459 0.853 12.468 1.00 90.44 82 LEU A CA 1
ATOM 657 C C . LEU A 1 82 ? -13.920 0.841 12.933 1.00 90.44 82 LEU A C 1
ATOM 659 O O . LEU A 1 82 ? -14.177 0.775 14.133 1.00 90.44 82 LEU A O 1
ATOM 663 N N . ARG A 1 83 ? -14.875 0.822 11.996 1.00 90.50 83 ARG A N 1
ATOM 664 C CA . ARG A 1 83 ? -16.313 0.654 12.274 1.00 90.50 83 ARG A CA 1
ATOM 665 C C . ARG A 1 83 ? -16.715 -0.801 12.567 1.00 90.50 83 ARG A C 1
ATOM 667 O O . ARG A 1 83 ? -17.900 -1.083 12.720 1.00 90.50 83 ARG A O 1
ATOM 674 N N . GLY A 1 84 ? -15.752 -1.722 12.645 1.00 87.44 84 GLY A N 1
ATOM 675 C CA . GLY A 1 84 ? -15.977 -3.127 12.988 1.00 87.44 84 GLY A CA 1
ATOM 676 C C . GLY A 1 84 ? -16.323 -4.032 11.804 1.00 87.44 84 GLY A C 1
ATOM 677 O O . GLY A 1 84 ? -16.712 -5.179 12.018 1.00 87.44 84 GLY A O 1
ATOM 678 N N . GLN A 1 85 ? -16.189 -3.558 10.562 1.00 90.38 85 GLN A N 1
ATOM 679 C CA . GLN A 1 85 ? -16.392 -4.409 9.388 1.00 90.38 85 GLN A CA 1
ATOM 680 C C . GLN A 1 85 ? -15.190 -5.338 9.162 1.00 90.38 85 GLN A C 1
ATOM 682 O O . GLN A 1 85 ? -14.042 -4.992 9.447 1.00 90.38 85 GLN A O 1
ATOM 687 N N . SER A 1 86 ? -15.445 -6.528 8.613 1.00 89.19 86 SER A N 1
ATOM 688 C CA . SER A 1 86 ? -14.375 -7.443 8.208 1.00 89.19 86 SER A CA 1
ATOM 689 C C . SER A 1 86 ? -13.714 -6.940 6.928 1.00 89.19 86 SER A C 1
ATOM 691 O O . SER A 1 86 ? -14.326 -6.945 5.863 1.00 89.19 86 SER A O 1
ATOM 693 N N . ILE A 1 87 ? -12.453 -6.522 7.035 1.00 91.38 87 ILE A N 1
ATOM 694 C CA . ILE A 1 87 ? -11.691 -5.947 5.914 1.00 91.38 87 ILE A CA 1
ATOM 695 C C . ILE A 1 87 ? -10.522 -6.823 5.456 1.00 91.38 87 ILE A C 1
ATOM 697 O O . ILE A 1 87 ? -9.819 -6.468 4.518 1.00 91.38 87 ILE A O 1
ATOM 701 N N . SER A 1 88 ? -10.300 -7.980 6.091 1.00 87.69 88 SER A N 1
ATOM 702 C CA . SER A 1 88 ? -9.131 -8.829 5.815 1.00 87.69 88 SER A CA 1
ATOM 703 C C . SER A 1 88 ? -9.068 -9.296 4.356 1.00 87.69 88 SER A C 1
ATOM 705 O O . SER A 1 88 ? -8.016 -9.189 3.728 1.00 87.69 88 SER A O 1
ATOM 707 N N . ALA A 1 89 ? -10.193 -9.751 3.795 1.00 88.75 89 ALA A N 1
ATOM 708 C CA . ALA A 1 89 ? -10.259 -10.174 2.398 1.00 88.75 89 ALA A CA 1
ATOM 709 C C . ALA A 1 89 ? -10.021 -9.001 1.431 1.00 88.75 89 ALA A C 1
ATOM 711 O O . ALA A 1 89 ? -9.264 -9.133 0.476 1.00 88.75 89 ALA A O 1
ATOM 712 N N . ALA A 1 90 ? -10.603 -7.833 1.718 1.00 89.31 90 ALA A N 1
ATOM 713 C CA . ALA A 1 90 ? -10.428 -6.641 0.895 1.00 89.31 90 ALA A CA 1
ATOM 714 C C . ALA A 1 90 ? -8.979 -6.122 0.916 1.00 89.31 90 ALA A C 1
ATOM 716 O O . ALA A 1 90 ? -8.457 -5.728 -0.123 1.00 89.31 90 ALA A O 1
ATOM 717 N N . LEU A 1 91 ? -8.304 -6.186 2.071 1.00 89.69 91 LEU A N 1
ATOM 718 C CA . LEU A 1 91 ? -6.880 -5.858 2.187 1.00 89.69 91 LEU A CA 1
ATOM 719 C C . LEU A 1 91 ? -5.996 -6.824 1.385 1.00 89.69 91 LEU A C 1
ATOM 721 O O . LEU A 1 91 ? -5.031 -6.383 0.770 1.00 89.69 91 LEU A O 1
ATOM 725 N N . ASN A 1 92 ? -6.319 -8.123 1.373 1.00 88.69 92 ASN A N 1
ATOM 726 C CA . ASN A 1 92 ? -5.595 -9.099 0.551 1.00 88.69 92 ASN A CA 1
ATOM 727 C C . ASN A 1 92 ? -5.761 -8.803 -0.943 1.00 88.69 92 ASN A C 1
ATOM 729 O O . ASN A 1 92 ? -4.774 -8.804 -1.669 1.00 88.69 92 ASN A O 1
ATOM 733 N N . ASN A 1 93 ? -6.985 -8.502 -1.382 1.00 89.38 93 ASN A N 1
ATOM 734 C CA . ASN A 1 93 ? -7.250 -8.166 -2.780 1.00 89.38 93 ASN A CA 1
ATOM 735 C C . ASN A 1 93 ? -6.490 -6.905 -3.204 1.00 89.38 93 ASN A C 1
ATOM 737 O O . ASN A 1 93 ? -5.840 -6.914 -4.244 1.00 89.38 93 ASN A O 1
ATOM 741 N N . LEU A 1 94 ? -6.506 -5.858 -2.372 1.00 87.38 94 LEU A N 1
ATOM 742 C CA . LEU A 1 94 ? -5.773 -4.623 -2.647 1.00 87.38 94 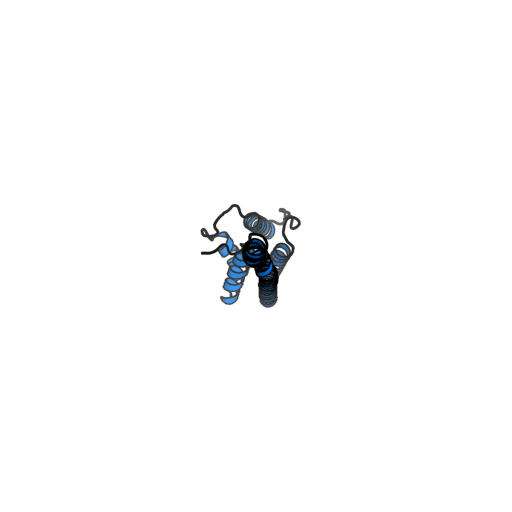LEU A CA 1
ATOM 743 C C . LEU A 1 94 ? -4.261 -4.860 -2.758 1.00 87.38 94 LEU A C 1
ATOM 745 O O . LEU A 1 94 ? -3.604 -4.283 -3.619 1.00 87.38 94 LEU A O 1
ATOM 749 N N . GLU A 1 95 ? -3.694 -5.709 -1.901 1.00 87.44 95 GLU A N 1
ATOM 750 C CA . GLU A 1 95 ? -2.281 -6.079 -2.000 1.00 87.44 95 GLU A CA 1
ATOM 751 C C . GLU A 1 95 ? -1.981 -6.832 -3.298 1.00 87.44 95 GLU A C 1
ATOM 753 O O . GLU A 1 95 ? -1.022 -6.490 -3.986 1.00 87.44 95 GLU A O 1
ATOM 758 N N . SER A 1 96 ? -2.808 -7.817 -3.659 1.00 86.69 96 SER A N 1
ATOM 759 C CA . SER A 1 96 ? -2.652 -8.551 -4.916 1.00 86.69 96 SER A CA 1
ATOM 760 C C . SER A 1 96 ? -2.750 -7.630 -6.131 1.00 86.69 96 SER A C 1
ATOM 762 O O . SER A 1 96 ? -1.922 -7.736 -7.027 1.00 86.69 96 SER A O 1
ATOM 764 N N . GLU A 1 97 ? -3.695 -6.690 -6.149 1.00 85.31 97 GLU A N 1
ATOM 765 C CA . GLU A 1 97 ? -3.814 -5.694 -7.222 1.00 85.31 97 GLU A CA 1
ATOM 766 C C . GLU A 1 97 ? -2.576 -4.798 -7.322 1.00 85.31 97 GLU A C 1
ATOM 768 O O . GLU A 1 97 ? -2.079 -4.559 -8.422 1.00 85.31 97 GLU A O 1
ATOM 773 N N . LEU A 1 98 ? -2.041 -4.332 -6.189 1.00 79.94 98 LEU A N 1
ATOM 774 C CA . LEU A 1 98 ? -0.829 -3.511 -6.173 1.00 79.94 98 LEU A CA 1
ATOM 775 C C . LEU A 1 98 ? 0.397 -4.284 -6.671 1.00 79.94 98 LEU A C 1
ATOM 777 O O . LEU A 1 98 ? 1.200 -3.731 -7.424 1.00 79.94 98 LEU A O 1
ATOM 781 N N . ILE A 1 99 ? 0.535 -5.553 -6.281 1.00 82.25 99 ILE A N 1
ATOM 782 C CA . ILE A 1 99 ? 1.621 -6.423 -6.751 1.00 82.25 99 ILE A CA 1
ATOM 783 C C . ILE A 1 99 ? 1.485 -6.670 -8.256 1.00 82.25 99 ILE A C 1
ATOM 785 O O . ILE A 1 99 ? 2.448 -6.458 -8.986 1.00 82.25 99 ILE A O 1
ATOM 789 N N . LEU A 1 100 ? 0.290 -7.030 -8.732 1.00 82.94 100 LEU A N 1
ATOM 790 C CA . LEU A 1 100 ? 0.027 -7.267 -10.155 1.00 82.94 100 LEU A CA 1
ATOM 791 C C . LEU A 1 100 ? 0.269 -6.012 -11.004 1.00 82.94 100 LEU A C 1
ATOM 793 O O . LEU A 1 100 ? 0.844 -6.104 -12.087 1.00 82.94 100 LEU A O 1
ATOM 797 N N . SER A 1 101 ? -0.127 -4.835 -10.512 1.00 76.81 101 SER A N 1
ATOM 798 C CA . SER A 1 101 ? 0.155 -3.562 -11.184 1.00 76.81 101 SER A CA 1
ATOM 799 C C . SER A 1 101 ? 1.661 -3.308 -11.281 1.00 76.81 101 SER A C 1
ATOM 801 O O . SER A 1 101 ? 2.154 -2.919 -12.337 1.00 76.81 101 SER A O 1
ATOM 803 N N . CYS A 1 102 ? 2.402 -3.570 -10.202 1.00 76.06 102 CYS A N 1
ATOM 804 C CA . CYS A 1 102 ? 3.856 -3.421 -10.176 1.00 76.06 102 CYS A CA 1
ATOM 805 C C . CYS A 1 102 ? 4.547 -4.395 -11.148 1.00 76.06 102 CYS A C 1
ATOM 807 O O . CYS A 1 102 ? 5.415 -3.991 -11.921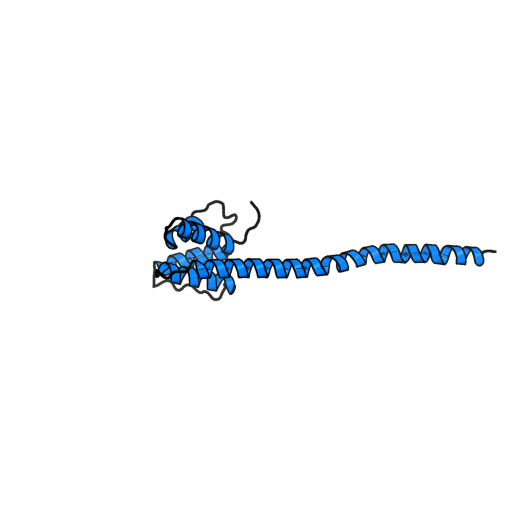 1.00 76.06 102 CYS A O 1
ATOM 809 N N . GLU A 1 103 ? 4.127 -5.663 -11.166 1.00 78.25 103 GLU A N 1
ATOM 810 C CA . GLU A 1 103 ? 4.635 -6.669 -12.105 1.00 78.25 103 GLU A CA 1
ATOM 811 C C . GLU A 1 103 ? 4.347 -6.283 -13.561 1.00 78.25 103 GLU A C 1
ATOM 813 O O . GLU A 1 103 ? 5.228 -6.402 -14.414 1.00 78.25 103 GLU A O 1
ATOM 818 N N . GLY A 1 104 ? 3.154 -5.755 -13.846 1.00 76.31 104 GLY A N 1
ATOM 819 C CA . GLY A 1 104 ? 2.796 -5.241 -15.168 1.00 76.31 104 GLY A CA 1
ATOM 820 C C . GLY A 1 104 ? 3.709 -4.099 -15.623 1.00 76.31 104 GLY A C 1
ATOM 821 O O . GLY A 1 104 ? 4.247 -4.141 -16.734 1.00 76.31 104 GLY A O 1
ATOM 822 N N . GLU A 1 105 ? 3.952 -3.117 -14.752 1.00 72.31 105 GLU A N 1
ATOM 823 C CA . GLU A 1 105 ? 4.873 -2.007 -15.030 1.00 72.31 105 GLU A CA 1
ATOM 824 C C . GLU A 1 105 ? 6.313 -2.493 -15.247 1.00 72.31 105 GLU A C 1
ATOM 826 O O . GLU A 1 105 ? 7.000 -2.039 -16.171 1.00 72.31 105 GLU A O 1
ATOM 831 N N . MET A 1 106 ? 6.780 -3.440 -14.427 1.00 71.88 106 MET A N 1
ATOM 832 C CA . MET A 1 106 ? 8.096 -4.059 -14.595 1.00 71.88 106 MET A CA 1
ATOM 833 C C . MET A 1 106 ? 8.202 -4.775 -15.939 1.00 71.88 106 MET A C 1
ATOM 835 O O . MET A 1 106 ? 9.192 -4.587 -16.648 1.00 71.88 106 MET A O 1
ATOM 839 N N . GLN A 1 107 ? 7.186 -5.546 -16.323 1.00 77.44 107 GLN A N 1
ATOM 840 C CA . GLN A 1 107 ? 7.161 -6.269 -17.590 1.00 77.44 107 GLN A CA 1
ATOM 841 C C . GLN A 1 107 ? 7.213 -5.303 -18.784 1.00 77.44 107 GLN A C 1
ATOM 843 O O . GLN A 1 107 ? 7.971 -5.527 -19.729 1.00 77.44 107 GLN A O 1
ATOM 848 N N . GLU A 1 108 ? 6.473 -4.192 -18.737 1.00 78.00 108 GLU A N 1
ATOM 849 C CA . GLU A 1 108 ? 6.504 -3.157 -19.778 1.00 78.00 108 GLU A CA 1
ATOM 850 C C . GLU A 1 108 ? 7.893 -2.507 -19.899 1.00 78.00 108 GLU A C 1
ATOM 852 O O . GLU A 1 108 ? 8.415 -2.309 -21.002 1.00 78.00 108 GLU A O 1
ATOM 857 N N . ARG A 1 109 ? 8.534 -2.211 -18.763 1.00 75.00 109 ARG A N 1
ATOM 858 C CA . ARG A 1 109 ? 9.902 -1.668 -18.717 1.00 75.00 109 ARG A CA 1
ATOM 859 C C . ARG A 1 109 ? 10.922 -2.674 -19.254 1.00 75.00 109 ARG A C 1
ATOM 861 O O . ARG A 1 109 ? 11.785 -2.293 -20.048 1.00 75.00 109 ARG A O 1
ATOM 868 N N . LEU A 1 110 ? 10.800 -3.945 -18.871 1.00 74.69 110 LEU A N 1
ATOM 869 C CA . LEU A 1 110 ? 11.640 -5.046 -19.348 1.00 74.69 110 LEU A CA 1
ATOM 870 C C . LEU A 1 110 ? 11.489 -5.263 -20.854 1.00 74.69 110 LEU A C 1
ATOM 872 O O . LEU A 1 110 ? 12.489 -5.477 -21.529 1.00 74.69 110 LEU A O 1
ATOM 876 N N . MET A 1 111 ? 10.285 -5.126 -21.410 1.00 78.12 111 MET A N 1
ATOM 877 C CA . MET A 1 111 ? 10.073 -5.219 -22.859 1.00 78.12 111 MET A CA 1
ATOM 878 C C . MET A 1 111 ? 10.777 -4.098 -23.645 1.00 78.12 111 MET A C 1
ATOM 880 O O . MET A 1 111 ? 11.157 -4.300 -24.798 1.00 78.12 111 MET A O 1
ATOM 884 N N . ARG A 1 112 ? 11.002 -2.924 -23.039 1.00 74.19 112 ARG A N 1
ATOM 885 C CA . ARG A 1 112 ? 11.685 -1.784 -23.686 1.00 74.19 112 ARG A CA 1
ATOM 886 C C . ARG A 1 112 ? 13.215 -1.861 -23.626 1.00 74.19 112 ARG A C 1
ATOM 888 O O . ARG A 1 112 ? 13.889 -1.261 -24.463 1.00 74.19 112 ARG A O 1
ATOM 895 N N . LEU A 1 113 ? 13.764 -2.601 -22.666 1.00 76.56 113 LEU A N 1
ATOM 896 C CA . LEU A 1 113 ? 15.207 -2.750 -22.439 1.00 76.56 113 LEU A CA 1
ATOM 897 C C . LEU A 1 113 ? 15.976 -3.353 -23.633 1.00 76.56 113 LEU A C 1
ATOM 899 O O . LEU A 1 113 ? 16.987 -2.765 -24.022 1.00 76.56 113 LEU A O 1
ATOM 903 N N . PRO A 1 114 ? 15.519 -4.453 -24.267 1.00 77.62 114 PRO A N 1
ATOM 904 C CA . PRO A 1 114 ? 16.186 -5.031 -25.431 1.00 77.62 114 PRO A CA 1
ATOM 905 C C . PRO A 1 114 ? 16.340 -4.029 -26.573 1.00 77.62 114 PRO A C 1
ATOM 907 O O . PRO A 1 114 ? 17.416 -3.916 -27.154 1.00 77.62 114 PRO A O 1
ATOM 910 N N . LEU A 1 115 ? 15.296 -3.245 -26.848 1.00 77.56 115 LEU A N 1
ATOM 911 C CA . LEU A 1 115 ? 15.286 -2.265 -27.931 1.00 77.56 115 LEU A CA 1
ATOM 912 C C . LEU A 1 115 ? 16.246 -1.100 -27.640 1.00 77.56 115 LEU A C 1
ATOM 914 O O . LEU A 1 115 ? 16.998 -0.688 -28.522 1.00 77.56 115 LEU A O 1
ATOM 918 N N . LEU A 1 116 ? 16.303 -0.646 -26.381 1.00 79.62 116 LEU A N 1
ATOM 919 C CA . LEU A 1 116 ? 17.302 0.326 -25.929 1.00 79.62 116 LEU A CA 1
ATOM 920 C C . LEU A 1 116 ? 18.737 -0.210 -26.040 1.00 79.62 116 LEU A C 1
ATOM 922 O O . LEU A 1 116 ? 19.637 0.553 -26.377 1.00 79.62 116 LEU A O 1
ATOM 926 N N . SER A 1 117 ? 18.957 -1.501 -25.776 1.00 79.00 117 SER A N 1
ATOM 927 C CA . SER A 1 117 ? 20.284 -2.131 -25.873 1.00 79.00 117 SER A CA 1
ATOM 928 C C . SER A 1 117 ? 20.730 -2.410 -27.315 1.00 79.00 117 SER A C 1
ATOM 930 O O . SER A 1 117 ? 21.925 -2.413 -27.609 1.00 79.00 117 SER A O 1
ATOM 932 N N . LEU A 1 118 ? 19.779 -2.590 -28.234 1.00 84.00 118 LEU A N 1
ATOM 933 C 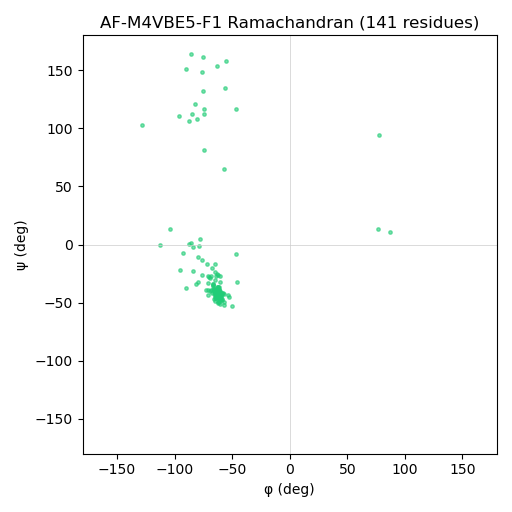CA . LEU A 1 118 ? 20.036 -2.855 -29.651 1.00 84.00 118 LEU A CA 1
ATOM 934 C C . LEU A 1 118 ? 20.574 -1.626 -30.386 1.00 84.00 118 LEU A C 1
ATOM 936 O O . LEU A 1 118 ? 21.397 -1.763 -31.283 1.00 84.00 118 LEU A O 1
ATOM 940 N N . LEU A 1 119 ? 20.145 -0.427 -29.992 1.00 86.12 119 LEU A N 1
ATOM 941 C CA . LEU A 1 119 ? 20.545 0.829 -30.627 1.00 86.12 119 LEU A CA 1
ATOM 942 C C . LEU A 1 119 ? 22.062 1.125 -30.536 1.00 86.12 119 LEU A C 1
ATOM 944 O O . LEU A 1 119 ? 22.670 1.364 -31.582 1.00 86.12 119 LEU A O 1
ATOM 948 N N . PRO A 1 120 ? 22.721 1.057 -29.360 1.00 84.88 120 PRO A N 1
ATOM 949 C CA . PRO A 1 120 ? 24.173 1.217 -29.276 1.00 84.88 120 PRO A CA 1
ATOM 950 C C . PRO A 1 120 ? 24.926 0.065 -29.953 1.00 84.88 120 PRO A C 1
ATOM 952 O O . PRO A 1 120 ? 25.968 0.296 -30.564 1.00 84.88 120 PRO A O 1
ATOM 955 N N . LEU A 1 121 ? 24.391 -1.160 -29.905 1.00 86.12 121 LEU A N 1
ATOM 956 C CA . LEU A 1 121 ? 24.985 -2.311 -30.588 1.00 86.12 121 LEU A CA 1
ATOM 957 C C . LEU A 1 121 ? 24.985 -2.113 -32.114 1.00 86.12 121 LEU A C 1
ATOM 959 O O . LEU A 1 121 ? 26.001 -2.336 -32.770 1.00 86.12 121 LEU A O 1
ATOM 963 N N . LEU A 1 122 ? 23.871 -1.639 -32.677 1.00 86.25 122 LEU A N 1
ATOM 964 C CA . LEU A 1 122 ? 23.729 -1.354 -34.105 1.00 86.25 122 LEU A CA 1
ATOM 965 C C . LEU A 1 122 ? 24.707 -0.264 -34.558 1.00 86.25 122 LEU A C 1
ATOM 967 O O . LEU A 1 122 ? 25.331 -0.403 -35.609 1.00 86.25 122 LEU A O 1
ATOM 971 N N . PHE A 1 123 ? 24.885 0.782 -33.743 1.00 88.69 123 PHE A N 1
ATOM 972 C CA . PHE A 1 123 ? 25.854 1.846 -34.011 1.00 88.69 123 PHE A CA 1
ATOM 973 C C . PHE A 1 123 ? 27.296 1.328 -34.080 1.00 88.69 123 PHE A C 1
ATOM 975 O O . PHE A 1 123 ? 28.117 1.917 -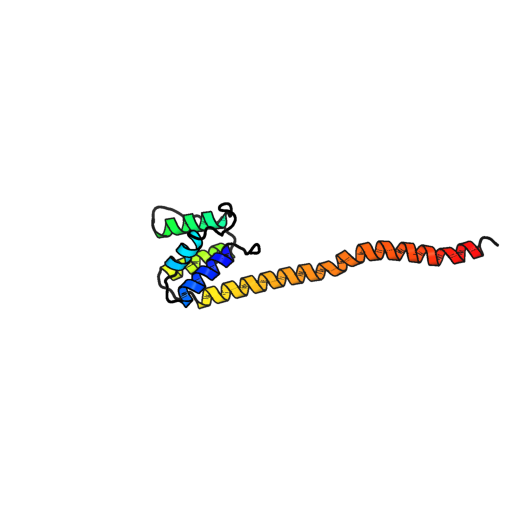34.772 1.00 88.69 123 PHE A O 1
ATOM 982 N N . LEU A 1 124 ? 27.609 0.223 -33.400 1.00 89.19 124 LEU A N 1
ATOM 983 C CA . LEU A 1 124 ? 28.942 -0.379 -33.401 1.00 89.19 124 LEU A CA 1
ATOM 984 C C . LEU A 1 124 ? 29.108 -1.417 -34.527 1.00 89.19 124 LEU A C 1
ATOM 986 O O . LEU A 1 124 ? 30.152 -1.473 -35.177 1.00 89.19 124 LEU A O 1
ATOM 990 N N . ILE A 1 125 ? 28.060 -2.195 -34.812 1.00 90.62 125 ILE A N 1
ATOM 991 C CA . ILE A 1 125 ? 28.048 -3.220 -35.870 1.00 90.62 125 ILE A CA 1
ATOM 992 C C . ILE A 1 125 ? 28.050 -2.591 -37.269 1.00 90.62 125 ILE A C 1
ATOM 994 O O .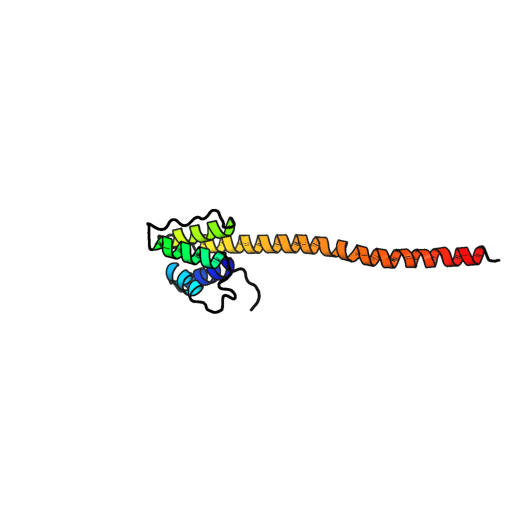 ILE A 1 125 ? 28.783 -3.045 -38.147 1.00 90.62 125 ILE A O 1
ATOM 998 N N . PHE A 1 126 ? 27.252 -1.545 -37.490 1.00 92.06 126 PHE A N 1
ATOM 999 C CA . PHE A 1 126 ? 27.115 -0.898 -38.796 1.00 92.06 126 PHE A CA 1
ATOM 1000 C C . PHE A 1 126 ? 28.445 -0.378 -39.384 1.00 92.06 126 PHE A C 1
ATOM 1002 O O . PHE A 1 126 ? 28.771 -0.748 -40.514 1.00 92.06 126 PHE A O 1
ATOM 1009 N N . PRO A 1 127 ? 29.262 0.416 -38.662 1.00 90.50 127 PRO A N 1
ATOM 1010 C CA . PRO A 1 127 ? 30.546 0.877 -39.184 1.00 90.50 127 PRO A CA 1
ATOM 1011 C C . PRO A 1 127 ? 31.540 -0.271 -39.373 1.00 90.50 127 PRO A C 1
ATOM 1013 O O . PRO A 1 127 ? 32.299 -0.255 -40.338 1.00 90.50 127 PRO A O 1
ATOM 1016 N N . SER A 1 128 ? 31.513 -1.296 -38.514 1.00 92.12 128 SER A N 1
ATOM 1017 C CA . SER A 1 128 ? 32.355 -2.486 -38.687 1.00 92.12 128 SER A CA 1
ATOM 1018 C C . SER A 1 128 ? 32.032 -3.217 -39.995 1.00 92.12 128 SER A C 1
ATOM 1020 O O . SER A 1 128 ? 32.943 -3.524 -40.764 1.00 92.12 128 SER A O 1
ATOM 1022 N N . LEU A 1 129 ? 30.745 -3.407 -40.303 1.00 89.88 129 LEU A N 1
ATOM 1023 C CA . LEU A 1 129 ? 30.305 -3.975 -41.579 1.00 89.88 129 LEU A CA 1
ATOM 1024 C C . LEU A 1 129 ? 30.726 -3.112 -42.772 1.00 89.88 129 LEU A C 1
ATOM 1026 O O . LEU A 1 129 ? 31.200 -3.656 -43.764 1.00 89.88 129 LEU A O 1
ATOM 1030 N N . MET A 1 130 ? 30.603 -1.786 -42.677 1.00 92.25 130 MET A N 1
ATOM 1031 C CA . MET A 1 130 ? 31.054 -0.876 -43.737 1.00 92.25 130 MET A CA 1
ATOM 1032 C C . MET A 1 130 ? 32.553 -1.004 -44.006 1.00 92.25 130 MET A C 1
ATOM 1034 O O . MET A 1 130 ? 32.948 -1.076 -45.165 1.00 92.25 130 MET A O 1
ATOM 1038 N N . ILE A 1 131 ? 33.382 -1.100 -42.965 1.00 92.19 131 ILE A N 1
ATOM 1039 C CA . ILE A 1 131 ? 34.831 -1.297 -43.118 1.00 92.19 131 ILE A CA 1
ATOM 1040 C C . ILE A 1 131 ? 35.121 -2.620 -43.832 1.00 92.19 131 ILE A C 1
ATOM 1042 O O . ILE A 1 131 ? 35.877 -2.636 -44.801 1.00 92.19 131 ILE A O 1
ATOM 1046 N N . VAL A 1 132 ? 34.485 -3.713 -43.404 1.00 91.81 132 VAL A N 1
ATOM 1047 C CA . VAL A 1 132 ? 34.675 -5.041 -44.011 1.00 91.81 132 VAL A CA 1
ATOM 1048 C C . VAL A 1 132 ? 34.251 -5.061 -45.483 1.00 91.81 132 VAL A C 1
ATOM 1050 O O . VAL A 1 132 ? 34.899 -5.716 -46.293 1.00 91.81 132 VAL A O 1
ATOM 1053 N N . LEU A 1 133 ? 33.189 -4.339 -45.844 1.00 89.88 133 LEU A N 1
ATOM 1054 C CA . LEU A 1 133 ? 32.644 -4.325 -47.204 1.00 89.88 133 LEU A CA 1
ATOM 1055 C C . LEU A 1 133 ? 33.424 -3.382 -48.138 1.00 89.88 133 LEU A C 1
ATOM 1057 O O . LEU A 1 133 ? 33.592 -3.682 -49.318 1.00 89.88 133 LEU A O 1
ATOM 1061 N N . ILE A 1 134 ? 33.939 -2.267 -47.610 1.00 90.12 134 ILE A N 1
ATOM 1062 C CA . ILE A 1 134 ? 34.725 -1.278 -48.365 1.00 90.12 134 ILE A CA 1
ATOM 1063 C C . ILE A 1 134 ? 36.181 -1.728 -48.546 1.00 90.12 134 ILE A C 1
ATOM 1065 O O . ILE A 1 134 ? 36.767 -1.441 -49.587 1.00 90.12 134 ILE A O 1
ATOM 1069 N N . SER A 1 135 ? 36.760 -2.462 -47.588 1.00 87.25 135 SER A N 1
ATOM 1070 C CA . SER A 1 135 ? 38.151 -2.941 -47.657 1.00 87.25 135 SER A CA 1
ATOM 1071 C C . SER A 1 135 ? 38.502 -3.657 -48.977 1.00 87.25 135 SER A C 1
ATOM 1073 O O . SER A 1 135 ? 39.439 -3.216 -49.639 1.00 87.25 135 SER A O 1
ATOM 1075 N N . PRO A 1 136 ? 37.759 -4.685 -49.439 1.00 87.88 136 PRO A N 1
ATOM 1076 C CA . PRO A 1 136 ? 38.073 -5.367 -50.698 1.00 87.88 136 PRO A CA 1
ATOM 1077 C C . PRO A 1 136 ? 37.798 -4.509 -51.943 1.00 87.88 136 PRO A C 1
ATOM 1079 O O . PRO A 1 136 ? 38.447 -4.685 -52.970 1.00 87.88 136 PRO A O 1
ATOM 1082 N N . LEU A 1 137 ? 36.852 -3.564 -51.874 1.00 85.38 137 LEU A N 1
ATOM 1083 C CA . LEU A 1 137 ? 36.597 -2.629 -52.976 1.00 85.38 137 LEU A CA 1
ATOM 1084 C C . LEU A 1 137 ? 37.778 -1.675 -53.165 1.00 85.38 137 LEU A C 1
ATOM 1086 O O . LEU A 1 137 ? 38.187 -1.433 -54.295 1.00 85.38 137 LEU A O 1
ATOM 1090 N N . LEU A 1 138 ? 38.357 -1.166 -52.074 1.00 84.62 138 LEU A N 1
ATOM 1091 C CA . LEU A 1 138 ? 39.539 -0.306 -52.142 1.00 84.62 138 LEU A CA 1
ATOM 1092 C C . LEU A 1 138 ? 40.739 -1.041 -52.747 1.00 84.62 138 LEU A C 1
ATOM 1094 O O . LEU A 1 138 ? 41.424 -0.471 -53.594 1.00 84.62 138 LEU A O 1
ATOM 1098 N N . GLU A 1 139 ? 40.957 -2.304 -52.373 1.00 86.94 139 GLU A N 1
ATOM 1099 C CA . GLU A 1 139 ? 42.010 -3.145 -52.960 1.00 86.94 139 GLU A CA 1
ATOM 1100 C C . GLU A 1 139 ? 41.803 -3.363 -54.467 1.00 86.94 139 GLU A C 1
ATOM 1102 O O . GLU A 1 139 ? 42.759 -3.306 -55.235 1.00 86.94 139 GLU A O 1
ATOM 1107 N N . ALA A 1 140 ? 40.556 -3.534 -54.917 1.00 83.19 140 ALA A N 1
ATOM 1108 C CA . ALA A 1 140 ? 40.241 -3.717 -56.334 1.00 83.19 140 ALA A CA 1
ATOM 1109 C C . ALA A 1 140 ? 40.423 -2.445 -57.190 1.00 83.19 140 ALA A C 1
ATOM 1111 O O . ALA A 1 140 ? 40.669 -2.560 -58.387 1.00 83.19 140 ALA A O 1
ATOM 1112 N N . PHE A 1 141 ? 40.299 -1.247 -56.605 1.00 78.19 141 PHE A N 1
ATOM 1113 C CA . PHE A 1 141 ? 40.488 0.038 -57.302 1.00 78.19 141 PHE A CA 1
ATOM 1114 C C . PHE A 1 141 ? 41.920 0.601 -57.206 1.00 78.19 141 PHE A C 1
ATOM 1116 O O . PHE A 1 141 ? 42.208 1.613 -57.842 1.00 78.19 141 PHE A O 1
ATOM 1123 N N . THR A 1 142 ? 42.803 -0.004 -56.403 1.00 65.19 142 THR A N 1
ATOM 1124 C CA . THR A 1 142 ? 44.202 0.444 -56.208 1.00 65.19 142 THR A CA 1
ATOM 1125 C C . THR A 1 142 ? 45.242 -0.409 -56.951 1.00 65.19 142 THR A C 1
ATOM 1127 O O . THR A 1 142 ? 46.442 -0.246 -56.725 1.00 65.19 142 THR A O 1
ATOM 1130 N N . ILE A 1 143 ? 44.786 -1.256 -57.880 1.00 52.44 143 ILE A N 1
ATOM 1131 C CA . ILE A 1 143 ? 45.573 -1.948 -58.919 1.00 52.44 143 ILE A CA 1
ATOM 1132 C C . ILE A 1 143 ? 45.303 -1.263 -60.260 1.00 52.44 143 ILE A C 1
ATOM 1134 O O . ILE A 1 143 ? 46.277 -1.053 -61.016 1.00 52.44 143 ILE A O 1
#

Secondary structure (DSSP, 8-state):
-----HHHHHHHHHHHHHHTT--HHHHHHHHHT-TTSS-TT-HHHHHHHHHHHHHH-TT----GGGS-HHHHHHHHHHHHHHTT---HHHHHHHHHHHHHHHHHHHHHHHHHHHHHHHHHHHHHHHHHHHHHHHHHHHHHH--